Protein AF-A0A7S1SA17-F1 (afdb_monomer)

Sequence (121 aa):
FWLKPFWLERSRGPGGDRAPPMDDVDSVPSLGGRAPGEADGASGALTEEQQFVLDETKIQVNMENERYLQAHPEIRDMIGVFVHQTLEYKPDNILRFAGDFFTRPDLYACVKKKTEEVRKG

Foldseek 3Di:
DDDPDPVPPVCPDPDDDDDDDPDDPPDDPDPDDDDDDDDDDDDPDDDPVRVVVVVVVVVVVVVVVVVVCVVDVLNVLLVVLLVVVCVVVVDPDSVVSVVVQVPDPCNSVVSVVVSVVVVVD

Solvent-accessible surface area (backbone atoms only — not comparable to full-atom values): 8033 Å² total; per-residue (Å²): 143,82,80,82,61,82,75,73,73,72,74,81,56,101,65,92,75,79,83,78,80,96,82,70,97,84,74,74,88,79,90,76,86,86,85,90,76,92,75,95,77,80,74,99,68,72,52,74,69,58,48,51,53,51,52,56,49,50,53,53,51,52,54,52,50,49,52,49,54,70,72,34,63,70,56,50,46,44,50,51,49,50,52,51,50,45,70,72,67,60,60,95,50,61,67,62,49,46,50,61,52,74,69,38,93,57,39,70,64,49,34,58,51,50,50,56,54,66,74,71,111

Mean predicted aligned error: 16.36 Å

Organism: Alexandrium catenella (NCBI:txid2925)

Secondary structure (DSSP, 8-state):
-----GGGTTT-SSS--PPPPTT-S--S----------------PPPHHHHHHHHHHHHHHHHHHHHHHHH-HHHHHHHHHHHHHHHHH--S-HHHHHHHHHT-TTHHHHHHHHHHHHTT-

InterPro domains:
  IPR059162 RIIa domain-containing protein 1 [cd22971] (70-108)

pLDDT: mean 70.94, std 22.77, range [34.75, 95.5]

Structure (mmCIF, N/CA/C/O backbone):
data_AF-A0A7S1SA17-F1
#
_e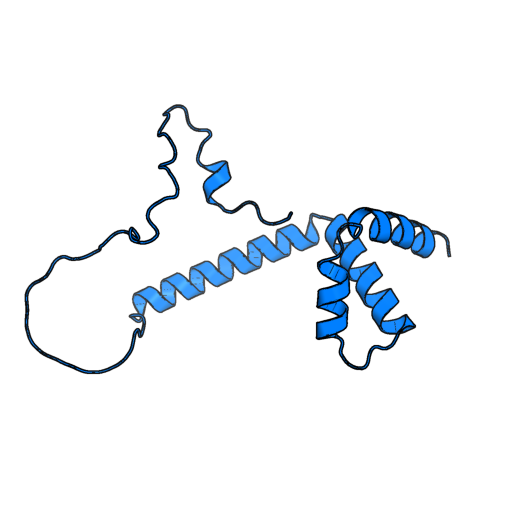ntry.id   AF-A0A7S1SA17-F1
#
loop_
_atom_site.group_PDB
_atom_site.id
_atom_site.type_symbol
_atom_site.label_atom_id
_atom_site.label_alt_id
_atom_site.label_comp_id
_atom_site.label_asym_id
_atom_site.label_entity_id
_atom_site.label_seq_id
_atom_site.pdbx_PDB_ins_code
_atom_site.Cartn_x
_atom_site.Cartn_y
_atom_site.Cartn_z
_atom_site.occupancy
_atom_site.B_iso_or_equiv
_atom_site.auth_seq_id
_atom_site.auth_comp_id
_atom_site.auth_asym_id
_atom_site.auth_atom_id
_atom_site.pdbx_PDB_model_num
ATOM 1 N N . PHE A 1 1 ? -9.932 1.204 -6.994 1.00 35.53 1 PHE A N 1
ATOM 2 C CA . PHE A 1 1 ? -9.750 2.586 -6.502 1.00 35.53 1 PHE A CA 1
ATOM 3 C C . PHE A 1 1 ? -8.446 2.629 -5.712 1.00 35.53 1 PHE A C 1
ATOM 5 O O . PHE A 1 1 ? -8.460 2.556 -4.501 1.00 35.53 1 PHE A O 1
ATOM 12 N N . TRP A 1 2 ? -7.300 2.454 -6.352 1.00 38.09 2 TRP A N 1
ATOM 13 C CA . TRP A 1 2 ? -6.460 3.547 -6.846 1.00 38.09 2 TRP A CA 1
ATOM 14 C C . TRP A 1 2 ? -5.501 3.014 -7.917 1.00 38.09 2 TRP A C 1
ATOM 16 O O . TRP A 1 2 ? -5.341 1.805 -8.029 1.00 38.09 2 TRP A O 1
ATOM 26 N N . LEU A 1 3 ? -4.880 3.937 -8.653 1.00 41.56 3 LEU A N 1
ATOM 27 C CA . LEU A 1 3 ? -4.240 3.812 -9.970 1.00 41.56 3 LEU A CA 1
ATOM 28 C C . LEU A 1 3 ? -5.233 4.125 -11.085 1.00 41.56 3 LEU A C 1
ATOM 30 O O . LEU A 1 3 ? -5.905 3.260 -11.640 1.00 41.56 3 LEU A O 1
ATOM 34 N N . LYS A 1 4 ? -5.319 5.418 -11.411 1.00 36.75 4 LYS A N 1
ATOM 35 C CA . LYS A 1 4 ? -5.690 5.809 -12.766 1.00 36.75 4 LYS A CA 1
ATOM 36 C C . LYS A 1 4 ? -4.545 5.344 -13.673 1.00 36.75 4 LYS A C 1
ATOM 38 O O . LYS A 1 4 ? -3.431 5.831 -13.487 1.00 36.75 4 LYS A O 1
ATOM 43 N N . PRO A 1 5 ? -4.769 4.412 -14.609 1.00 45.06 5 PRO A N 1
ATOM 44 C CA . PRO A 1 5 ? -3.771 4.108 -15.616 1.00 45.06 5 PRO A CA 1
ATOM 45 C C . PRO A 1 5 ? -3.530 5.353 -16.477 1.00 45.06 5 PRO A C 1
ATOM 47 O O . PRO A 1 5 ? -4.460 6.094 -16.806 1.00 45.06 5 PRO A O 1
ATOM 50 N N . PHE A 1 6 ? -2.268 5.541 -16.850 1.00 41.84 6 PHE A N 1
ATOM 51 C CA . PHE A 1 6 ? -1.702 6.593 -17.702 1.00 41.84 6 PHE A CA 1
ATOM 52 C C . PHE A 1 6 ? -2.518 6.947 -18.972 1.00 41.84 6 PHE A C 1
ATOM 54 O O . PHE A 1 6 ? -2.406 8.054 -19.492 1.00 41.84 6 PHE A O 1
ATOM 61 N N . TRP A 1 7 ? -3.414 6.073 -19.439 1.00 45.84 7 TRP A N 1
ATOM 62 C CA . TRP A 1 7 ? -4.319 6.336 -20.565 1.00 45.84 7 TRP A CA 1
ATOM 63 C C . TRP A 1 7 ? -5.393 7.405 -20.309 1.00 45.84 7 TRP A C 1
ATOM 65 O O . TRP A 1 7 ? -5.887 7.999 -21.263 1.00 45.84 7 TRP A O 1
ATOM 75 N N . LEU A 1 8 ? -5.764 7.676 -19.052 1.00 41.16 8 LEU A N 1
ATOM 76 C CA . LEU A 1 8 ? -6.939 8.508 -18.752 1.00 41.16 8 LEU A CA 1
ATOM 77 C C . LEU A 1 8 ? -6.682 10.028 -18.843 1.00 41.16 8 LEU A C 1
ATOM 79 O O . LEU A 1 8 ? -7.635 10.795 -18.959 1.00 41.16 8 LEU A O 1
ATOM 83 N N . GLU A 1 9 ? -5.423 10.478 -18.812 1.00 36.25 9 GLU A N 1
ATOM 84 C CA . GLU A 1 9 ? -5.078 11.915 -18.802 1.00 36.25 9 GLU A CA 1
ATOM 85 C C . GLU A 1 9 ? -4.689 12.455 -20.195 1.00 36.25 9 GLU A C 1
ATOM 87 O O . GLU A 1 9 ? -4.721 13.661 -20.431 1.00 36.25 9 GLU A O 1
ATOM 92 N N . ARG A 1 10 ? -4.399 11.579 -21.170 1.00 38.78 10 ARG A N 1
ATOM 93 C CA . ARG A 1 10 ? -4.047 11.989 -22.545 1.00 38.78 10 ARG A CA 1
ATOM 94 C C . ARG A 1 10 ? -5.261 12.417 -23.390 1.00 38.78 10 ARG A C 1
ATOM 96 O O . ARG A 1 10 ? -5.084 12.994 -24.457 1.00 38.78 10 ARG A O 1
ATOM 103 N N . SER A 1 11 ? -6.491 12.202 -22.912 1.00 40.47 11 SER A N 1
ATOM 104 C CA . SER A 1 11 ? -7.735 12.505 -23.647 1.00 40.47 11 SER A CA 1
ATOM 105 C C . SER A 1 11 ? -8.245 13.946 -23.517 1.00 40.47 11 SER A C 1
ATOM 107 O O . SER A 1 11 ? -9.356 14.236 -23.956 1.00 40.47 11 SER A O 1
ATOM 109 N N . ARG A 1 12 ? -7.477 14.871 -22.927 1.00 38.16 12 ARG A N 1
ATOM 110 C CA . ARG A 1 12 ? -7.877 16.285 -22.808 1.00 38.16 12 ARG A CA 1
ATOM 111 C C . ARG A 1 12 ? -7.025 17.217 -23.679 1.00 38.16 12 ARG A C 1
ATOM 113 O O . ARG A 1 12 ? -6.614 18.284 -23.244 1.00 38.16 12 ARG A O 1
ATOM 120 N N . GLY A 1 13 ? -6.773 16.805 -24.920 1.00 41.53 13 GLY A N 1
ATOM 121 C CA . GLY A 1 13 ? -6.372 17.683 -26.023 1.00 41.53 13 GLY A CA 1
ATOM 122 C C . GLY A 1 13 ? -7.538 17.848 -27.011 1.00 41.53 13 GLY A C 1
ATOM 123 O O . GLY A 1 13 ? -8.344 16.925 -27.141 1.00 41.53 13 GLY A O 1
ATOM 124 N N . PRO A 1 14 ? -7.686 19.001 -27.689 1.00 41.53 14 PRO A N 1
ATOM 125 C CA . PRO A 1 14 ? -8.793 19.255 -28.606 1.00 41.53 14 PRO A CA 1
ATOM 126 C C . PRO A 1 14 ? -8.551 18.505 -29.922 1.00 41.53 14 PRO A C 1
ATOM 128 O O . PRO A 1 14 ? -7.997 19.035 -30.877 1.00 41.53 14 PRO A O 1
ATOM 131 N N . GLY A 1 15 ? -8.932 17.238 -29.943 1.00 43.53 15 GLY A N 1
ATOM 132 C CA . GLY A 1 15 ? -8.801 16.355 -31.093 1.00 43.53 15 GLY A CA 1
ATOM 133 C C . GLY A 1 15 ? -9.375 15.013 -30.694 1.00 43.53 15 GLY A C 1
ATOM 134 O O . GLY A 1 15 ? -8.677 14.183 -30.125 1.00 43.53 15 GLY A O 1
ATOM 135 N N . GLY A 1 16 ? -10.689 14.877 -30.855 1.00 49.16 16 GLY A N 1
ATOM 136 C CA . GLY A 1 16 ? -11.419 13.697 -30.429 1.00 49.16 16 GLY A CA 1
ATOM 137 C C . GLY A 1 16 ? -11.025 12.484 -31.254 1.00 49.16 16 GLY A C 1
ATOM 138 O O . GLY A 1 16 ? -11.476 12.363 -32.385 1.00 49.16 16 GLY A O 1
ATOM 139 N N . ASP A 1 17 ? -10.281 11.568 -30.645 1.00 39.88 17 ASP A N 1
ATOM 140 C CA . ASP A 1 17 ? -10.233 10.181 -31.083 1.00 39.88 17 ASP A CA 1
ATOM 141 C C . ASP A 1 17 ? -10.972 9.319 -30.060 1.00 39.88 17 ASP A C 1
ATOM 143 O O . ASP A 1 17 ? -10.656 9.251 -28.870 1.00 39.88 17 ASP A O 1
ATOM 147 N N . ARG A 1 18 ? -12.058 8.734 -30.558 1.00 41.16 18 ARG A N 1
ATOM 148 C CA . ARG A 1 18 ? -12.994 7.853 -29.868 1.00 41.16 18 ARG A CA 1
ATOM 149 C C . ARG A 1 18 ? -12.229 6.630 -29.354 1.00 41.16 18 ARG A C 1
ATOM 151 O O . ARG A 1 18 ? -11.574 5.955 -30.141 1.00 41.16 18 ARG A O 1
ATOM 158 N N . ALA A 1 19 ? -12.330 6.328 -28.060 1.00 42.78 19 ALA A N 1
ATOM 159 C CA . ALA A 1 19 ? -11.793 5.081 -27.517 1.00 42.78 19 ALA A CA 1
ATOM 160 C C . ALA A 1 19 ? -12.421 3.876 -28.257 1.00 42.78 19 ALA A C 1
ATOM 162 O O . ALA A 1 19 ? -13.648 3.859 -28.418 1.00 42.78 19 ALA A O 1
ATOM 163 N N . PRO A 1 20 ? -11.624 2.902 -28.734 1.00 42.16 20 PRO A N 1
ATOM 164 C CA . PRO A 1 20 ? -12.158 1.724 -29.406 1.00 42.16 20 PRO A CA 1
ATOM 165 C C . PRO A 1 20 ? -12.875 0.794 -28.408 1.00 42.16 20 PRO A C 1
ATOM 167 O O . PRO A 1 20 ? -12.520 0.770 -27.225 1.00 42.16 20 PRO A O 1
ATOM 170 N N . PRO A 1 21 ? -13.907 0.057 -28.859 1.00 36.75 21 PRO A N 1
ATOM 171 C CA . PRO A 1 21 ? -14.663 -0.863 -28.015 1.00 36.75 21 PRO A CA 1
ATOM 172 C C . PRO A 1 21 ? -13.781 -2.027 -27.541 1.00 36.75 21 PRO A C 1
ATOM 174 O O . PRO A 1 21 ? -12.977 -2.564 -28.300 1.00 36.75 21 PRO A O 1
ATOM 177 N N . MET A 1 22 ? -13.931 -2.395 -26.268 1.00 45.50 22 MET A N 1
ATOM 178 C CA . MET A 1 22 ? -13.200 -3.485 -25.617 1.00 45.50 22 MET A CA 1
ATOM 179 C C . MET A 1 22 ? -13.799 -4.857 -25.953 1.00 45.50 22 MET A C 1
ATOM 181 O O . MET A 1 22 ? -14.352 -5.499 -25.066 1.00 45.50 22 MET A O 1
ATOM 185 N N . ASP A 1 23 ? -13.677 -5.304 -27.203 1.00 39.66 23 ASP A N 1
ATOM 186 C CA . ASP A 1 23 ? -14.058 -6.677 -27.578 1.00 39.66 23 ASP A CA 1
ATOM 187 C C . ASP A 1 23 ? -12.946 -7.497 -28.257 1.00 39.66 23 ASP A C 1
ATOM 189 O O . ASP A 1 23 ? -13.138 -8.686 -28.482 1.00 39.66 23 ASP A O 1
ATOM 193 N N . ASP A 1 24 ? -11.742 -6.955 -28.470 1.00 38.47 24 ASP A N 1
ATOM 194 C CA . ASP A 1 24 ? -10.638 -7.720 -29.068 1.00 38.47 24 ASP A CA 1
ATOM 195 C C . ASP A 1 24 ? -9.371 -7.637 -28.207 1.00 38.47 24 ASP A C 1
ATOM 197 O O . ASP A 1 24 ? -8.681 -6.619 -28.154 1.00 38.47 24 ASP A O 1
ATOM 201 N N . VAL A 1 25 ? -9.043 -8.738 -27.525 1.00 46.25 25 VAL A N 1
ATOM 202 C CA . VAL A 1 25 ? -7.826 -8.877 -26.700 1.00 46.25 25 VAL A CA 1
ATOM 203 C C . VAL A 1 25 ? -6.560 -9.130 -27.539 1.00 46.25 25 VAL A C 1
ATOM 205 O O . VAL A 1 25 ? -5.486 -9.332 -26.982 1.00 46.25 25 VAL A O 1
ATOM 208 N N . ASP A 1 26 ? -6.663 -9.068 -28.871 1.00 36.16 26 ASP A N 1
ATOM 209 C CA . ASP A 1 26 ? -5.632 -9.493 -29.831 1.00 36.16 26 ASP A CA 1
ATOM 210 C C . ASP A 1 26 ? -5.019 -8.346 -30.661 1.00 36.16 26 ASP A C 1
ATOM 212 O O . ASP A 1 26 ? -4.601 -8.528 -31.803 1.00 36.16 26 ASP A O 1
ATOM 216 N N . SER A 1 27 ? -4.918 -7.125 -30.130 1.00 42.66 27 SER A N 1
ATOM 217 C CA . SER A 1 27 ? -4.243 -6.029 -30.854 1.00 42.66 27 SER A CA 1
ATOM 218 C C . SER A 1 27 ? -3.336 -5.175 -29.972 1.00 42.66 27 SER A C 1
ATOM 220 O O . SER A 1 27 ? -3.570 -3.996 -29.720 1.00 42.66 27 SER A O 1
ATOM 222 N N . VAL A 1 28 ? -2.227 -5.790 -29.556 1.00 48.28 28 VAL A N 1
ATOM 223 C CA . VAL A 1 28 ? -0.942 -5.099 -29.349 1.00 48.28 28 VAL A CA 1
ATOM 224 C C . VAL A 1 28 ? -0.368 -4.766 -30.743 1.00 48.28 28 VAL A C 1
ATOM 226 O O . VAL A 1 28 ? -0.525 -5.586 -31.650 1.00 48.28 28 VAL A O 1
ATOM 229 N N . PRO A 1 29 ? 0.283 -3.607 -30.981 1.00 38.91 29 PRO A N 1
ATOM 230 C CA . PRO A 1 29 ? 0.753 -3.249 -32.316 1.00 38.91 29 PRO A CA 1
ATOM 231 C C . PRO A 1 29 ? 1.806 -4.248 -32.798 1.00 38.91 29 PRO A C 1
ATOM 233 O O . PRO A 1 29 ? 2.887 -4.370 -32.221 1.00 38.91 29 PRO A O 1
ATOM 236 N N . SER A 1 30 ? 1.474 -4.958 -33.873 1.00 43.47 30 SER A N 1
ATOM 237 C CA . SER A 1 30 ? 2.383 -5.838 -34.595 1.00 43.47 30 SER A CA 1
ATOM 238 C C . SER A 1 30 ? 3.509 -5.012 -35.226 1.00 43.47 30 SER A C 1
ATOM 240 O O . SER A 1 30 ? 3.315 -4.361 -36.251 1.00 43.47 30 SER A O 1
ATOM 242 N N . LEU A 1 31 ? 4.710 -5.055 -34.642 1.00 42.66 31 LEU A N 1
ATOM 243 C CA . LEU A 1 31 ? 5.948 -4.774 -35.374 1.00 42.66 31 LEU A CA 1
ATOM 244 C C . LEU A 1 31 ? 6.360 -6.050 -36.123 1.00 42.66 31 LEU A C 1
ATOM 246 O O . LEU A 1 31 ? 7.305 -6.740 -35.756 1.00 42.66 31 LEU A O 1
ATOM 250 N N . GLY A 1 32 ? 5.583 -6.392 -37.151 1.00 34.75 32 GLY A N 1
ATOM 251 C CA . GLY A 1 32 ? 5.807 -7.530 -38.036 1.00 34.75 32 GLY A CA 1
ATOM 252 C C . GLY A 1 32 ? 6.190 -7.081 -39.444 1.00 34.75 32 GLY A C 1
ATOM 253 O O . GLY A 1 32 ? 5.346 -7.052 -40.333 1.00 34.75 32 GLY A O 1
ATOM 254 N N . GLY A 1 33 ? 7.469 -6.767 -39.663 1.00 34.97 33 GLY A N 1
ATOM 255 C CA . GLY A 1 33 ? 8.083 -6.755 -40.993 1.00 34.97 33 GLY A CA 1
ATOM 256 C C . GLY A 1 33 ? 8.967 -7.993 -41.142 1.00 34.97 33 GLY A C 1
ATOM 257 O O . GLY A 1 33 ? 10.028 -8.063 -40.535 1.00 34.97 33 GLY A O 1
ATOM 258 N N . ARG A 1 34 ? 8.513 -8.997 -41.898 1.00 43.12 34 ARG A N 1
ATOM 259 C CA . ARG A 1 34 ? 9.162 -10.312 -42.054 1.00 43.12 34 ARG A CA 1
ATOM 260 C C . ARG A 1 34 ? 10.038 -10.379 -43.309 1.00 43.12 34 ARG A C 1
ATOM 262 O O . ARG A 1 34 ? 9.575 -10.008 -44.382 1.00 43.12 34 ARG A O 1
ATOM 269 N N . ALA A 1 35 ? 11.203 -11.023 -43.203 1.00 36.88 35 ALA A N 1
ATOM 270 C CA . ALA A 1 35 ? 11.722 -11.952 -44.217 1.00 36.88 35 ALA A CA 1
ATOM 271 C C . ALA A 1 35 ? 12.594 -13.047 -43.549 1.00 36.88 35 ALA A C 1
ATOM 273 O O . ALA A 1 35 ? 13.127 -12.795 -42.471 1.00 36.88 35 ALA A O 1
ATOM 274 N N . PRO A 1 36 ? 12.667 -14.270 -44.116 1.00 48.41 36 PRO A N 1
ATOM 275 C CA . PRO A 1 36 ? 12.847 -15.515 -43.368 1.00 48.41 36 PRO A CA 1
ATOM 276 C C . PRO A 1 36 ? 14.265 -16.099 -43.470 1.00 48.41 36 PRO A C 1
ATOM 278 O O . PRO A 1 36 ? 14.860 -16.120 -44.544 1.00 48.41 36 PRO A O 1
ATOM 281 N N . GLY A 1 37 ? 14.758 -16.648 -42.366 1.00 36.59 37 GLY A N 1
ATOM 282 C CA . GLY A 1 37 ? 15.954 -17.485 -42.299 1.00 36.59 37 GLY A CA 1
ATOM 283 C C . GLY A 1 37 ? 16.032 -18.094 -40.905 1.00 36.59 37 GLY A C 1
ATOM 284 O O . GLY A 1 37 ? 15.868 -17.374 -39.925 1.00 36.59 37 GLY A O 1
ATOM 285 N N . GLU A 1 38 ? 16.162 -19.414 -40.837 1.00 44.34 38 GLU A N 1
ATOM 286 C CA . GLU A 1 38 ? 16.082 -20.235 -39.631 1.00 44.34 38 GLU A CA 1
ATOM 287 C C . GLU A 1 38 ? 16.866 -19.723 -38.413 1.00 44.34 38 GLU A C 1
ATOM 289 O O . GLU A 1 38 ? 18.040 -19.379 -38.518 1.00 44.34 38 GLU A O 1
ATOM 294 N N . ALA A 1 39 ? 16.245 -19.831 -37.235 1.00 39.66 39 ALA A N 1
ATOM 295 C CA . ALA A 1 39 ? 16.786 -20.631 -36.134 1.00 39.66 39 ALA A CA 1
ATOM 296 C C . ALA A 1 39 ? 15.730 -20.778 -35.027 1.00 39.66 39 ALA A C 1
ATOM 298 O O . ALA A 1 39 ? 15.420 -19.834 -34.301 1.00 39.66 39 ALA A O 1
ATOM 299 N N . ASP A 1 40 ? 15.195 -21.990 -34.902 1.00 52.88 40 ASP A N 1
ATOM 300 C CA . ASP A 1 40 ? 14.575 -22.487 -33.680 1.00 52.88 40 ASP A CA 1
ATOM 301 C C . ASP A 1 40 ? 15.564 -22.367 -32.510 1.00 52.88 40 ASP A C 1
ATOM 303 O O . ASP A 1 40 ? 16.643 -22.963 -32.537 1.00 52.88 40 ASP A O 1
ATOM 307 N N . GLY A 1 41 ? 15.194 -21.629 -31.461 1.00 46.44 41 GLY A N 1
ATOM 308 C CA . GLY A 1 41 ? 15.976 -21.599 -30.229 1.00 46.44 41 GLY A CA 1
ATOM 309 C C . GLY A 1 41 ? 15.647 -20.446 -29.285 1.00 46.44 41 GLY A C 1
ATOM 310 O O . GLY A 1 41 ? 16.107 -19.334 -29.488 1.00 46.44 41 GLY A O 1
ATOM 311 N N . ALA A 1 42 ? 14.965 -20.790 -28.190 1.00 45.72 42 ALA A N 1
ATOM 312 C CA . ALA A 1 42 ? 14.886 -20.061 -26.921 1.00 45.72 42 ALA A CA 1
ATOM 313 C C . ALA A 1 42 ? 13.974 -18.820 -26.850 1.00 45.72 42 ALA A C 1
ATOM 315 O O . ALA A 1 42 ? 14.304 -17.771 -27.372 1.00 45.72 42 ALA A O 1
ATOM 316 N N . SER A 1 43 ? 12.881 -18.995 -26.087 1.00 52.53 43 SER A N 1
ATOM 317 C CA . SER A 1 43 ? 12.282 -18.095 -25.079 1.00 52.53 43 SER A CA 1
ATOM 318 C C . SER A 1 43 ? 12.119 -16.605 -25.409 1.00 52.53 43 SER A C 1
ATOM 320 O O . SER A 1 43 ? 13.011 -15.979 -25.948 1.00 52.53 43 SER A O 1
ATOM 322 N N . GLY A 1 44 ? 11.010 -15.995 -24.975 1.00 60.41 44 GLY A N 1
ATOM 323 C CA . GLY A 1 44 ? 10.759 -14.546 -25.037 1.00 60.41 44 GLY A CA 1
ATOM 324 C C . GLY A 1 44 ? 11.741 -13.702 -24.209 1.00 60.41 44 GLY A C 1
ATOM 325 O O . GLY A 1 44 ? 11.349 -13.044 -23.248 1.00 60.41 44 GLY A O 1
ATOM 326 N N . ALA A 1 45 ? 13.021 -13.756 -24.562 1.00 66.00 45 ALA A N 1
ATOM 327 C CA . ALA A 1 45 ? 14.105 -12.980 -2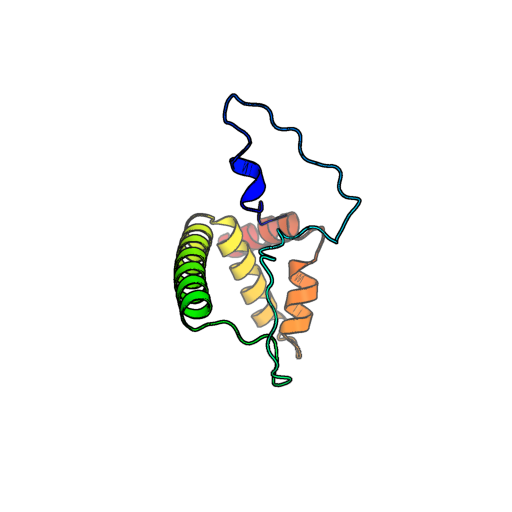4.011 1.00 66.00 45 ALA A CA 1
ATOM 328 C C . ALA A 1 45 ? 14.129 -11.634 -24.732 1.00 66.00 45 ALA A C 1
ATOM 330 O O . ALA A 1 45 ? 14.180 -11.558 -25.960 1.00 66.00 45 ALA A O 1
ATOM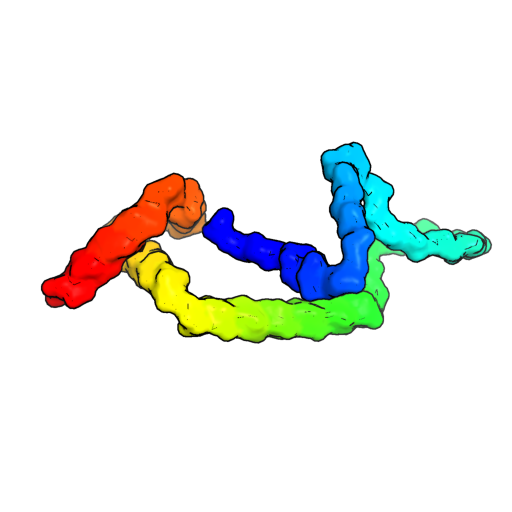 331 N N . LEU A 1 46 ? 14.036 -10.576 -23.939 1.00 76.12 46 LEU A N 1
ATOM 332 C CA . LEU A 1 46 ? 14.114 -9.204 -24.411 1.00 76.12 46 LEU A CA 1
ATOM 333 C C . LEU A 1 46 ? 15.512 -8.944 -24.975 1.00 76.12 46 LEU A C 1
ATOM 335 O O . LEU A 1 46 ? 16.502 -9.457 -24.448 1.00 76.12 46 LEU A O 1
ATOM 339 N N . THR A 1 47 ? 15.598 -8.133 -26.028 1.00 85.44 47 THR A N 1
ATOM 340 C CA . THR A 1 47 ? 16.896 -7.630 -26.488 1.00 85.44 47 THR A CA 1
ATOM 341 C C . THR A 1 47 ? 17.509 -6.720 -25.421 1.00 85.44 47 THR A C 1
ATOM 343 O O . THR A 1 47 ? 16.799 -6.157 -24.586 1.00 85.44 47 THR A O 1
ATOM 346 N N . GLU A 1 48 ? 18.831 -6.545 -25.437 1.00 82.50 48 GLU A N 1
ATOM 347 C CA . GLU A 1 48 ? 19.527 -5.695 -24.456 1.00 82.50 48 GLU A CA 1
ATOM 348 C C . GLU A 1 48 ? 18.996 -4.252 -24.457 1.00 82.50 48 GLU A C 1
ATOM 350 O O . GLU A 1 48 ? 18.813 -3.651 -23.400 1.00 82.50 48 GLU A O 1
ATOM 355 N N . GLU A 1 49 ? 18.655 -3.724 -25.634 1.00 81.50 49 GLU A N 1
ATOM 356 C CA . GLU A 1 49 ? 18.035 -2.404 -25.783 1.00 81.50 49 GLU A CA 1
ATOM 357 C C . GLU A 1 49 ? 16.632 -2.349 -25.161 1.00 81.50 49 GLU A C 1
ATOM 359 O O . GLU A 1 49 ? 16.296 -1.393 -24.461 1.00 81.50 49 GLU A O 1
ATOM 364 N N . GLN A 1 50 ? 15.812 -3.387 -25.359 1.00 84.50 50 GLN A N 1
ATOM 365 C CA . GLN A 1 50 ? 14.489 -3.478 -24.736 1.00 84.50 50 GLN A CA 1
ATOM 366 C C . GLN A 1 50 ? 14.597 -3.574 -23.213 1.00 84.50 50 GLN A C 1
ATOM 368 O O . GLN A 1 50 ? 13.814 -2.949 -22.497 1.00 84.50 50 GLN A O 1
ATOM 373 N N . GLN A 1 51 ? 15.574 -4.332 -22.716 1.00 87.56 51 GLN A N 1
ATOM 374 C CA . GLN A 1 51 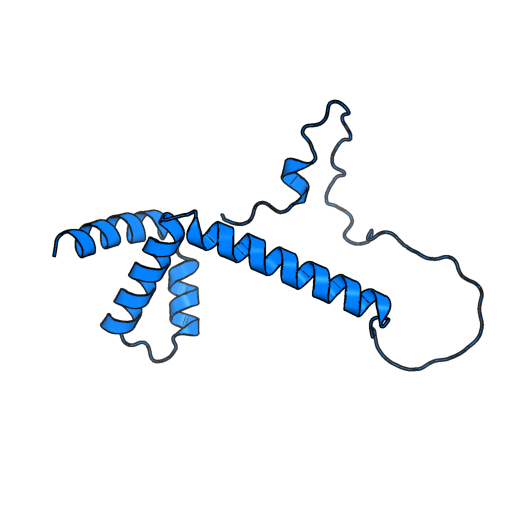? 15.827 -4.478 -21.289 1.00 87.56 51 GLN A CA 1
ATOM 375 C C . GLN A 1 51 ? 16.269 -3.148 -20.663 1.00 87.56 51 GLN A C 1
ATOM 377 O O . GLN A 1 51 ? 15.734 -2.756 -19.628 1.00 87.56 51 GLN A O 1
ATOM 382 N N . PHE A 1 52 ? 17.162 -2.413 -21.330 1.00 89.31 52 PHE A N 1
ATOM 383 C CA . PHE A 1 52 ? 17.606 -1.091 -20.892 1.00 89.31 52 PHE A CA 1
ATOM 384 C C . PHE A 1 52 ? 16.441 -0.098 -20.777 1.00 89.31 52 PHE A C 1
ATOM 386 O O . PHE A 1 52 ? 16.255 0.523 -19.730 1.00 89.31 52 PHE A O 1
ATOM 393 N N . VAL A 1 53 ? 15.604 -0.005 -21.816 1.00 88.44 53 VAL A N 1
ATOM 394 C CA . VAL A 1 53 ? 14.425 0.880 -21.818 1.00 88.44 53 VAL A CA 1
ATOM 395 C C . VAL A 1 53 ? 13.436 0.492 -20.716 1.00 88.44 53 VAL A C 1
ATOM 397 O O . VAL A 1 53 ? 12.861 1.360 -20.054 1.00 88.44 53 VAL A O 1
ATOM 400 N N . LEU A 1 54 ? 13.238 -0.807 -20.483 1.00 88.38 54 LEU A N 1
ATOM 401 C CA . LEU A 1 54 ? 12.374 -1.289 -19.406 1.00 88.38 54 LEU A CA 1
ATOM 402 C C . LEU A 1 54 ? 12.902 -0.903 -18.028 1.00 88.38 54 LEU A C 1
ATOM 404 O O . LEU A 1 54 ? 12.112 -0.531 -17.160 1.00 88.38 54 LEU A O 1
ATOM 408 N N . ASP A 1 55 ? 14.209 -0.988 -17.814 1.00 90.25 55 ASP A N 1
ATOM 409 C CA . ASP A 1 55 ? 14.799 -0.679 -16.518 1.00 90.25 55 ASP A CA 1
ATOM 410 C C . ASP A 1 55 ? 14.799 0.831 -16.240 1.00 90.25 55 ASP A C 1
ATOM 412 O O . ASP A 1 55 ? 14.421 1.234 -15.138 1.00 90.25 55 ASP A O 1
ATOM 416 N N . GLU A 1 56 ? 15.066 1.674 -17.244 1.00 91.88 56 GLU A N 1
ATOM 417 C CA . GLU A 1 56 ? 14.889 3.132 -17.137 1.00 91.88 56 GLU A CA 1
ATOM 418 C C . GLU A 1 56 ? 13.429 3.496 -16.817 1.00 91.88 56 GLU A C 1
ATOM 420 O O . GLU A 1 56 ? 13.146 4.265 -15.894 1.00 91.88 56 GLU A O 1
ATOM 425 N N . THR A 1 57 ? 12.480 2.859 -17.508 1.00 88.75 57 THR A N 1
ATOM 426 C CA . THR A 1 57 ? 11.046 3.079 -17.276 1.00 88.75 57 THR A CA 1
ATOM 427 C C . THR A 1 57 ? 10.633 2.667 -15.860 1.00 88.75 57 THR A C 1
ATOM 429 O O . THR A 1 57 ? 9.886 3.390 -15.198 1.00 88.75 57 THR A O 1
ATOM 432 N N . LYS A 1 58 ? 11.130 1.533 -15.346 1.00 92.88 58 LYS A N 1
ATOM 433 C CA . LYS A 1 58 ? 10.858 1.097 -13.964 1.00 92.88 58 LYS A CA 1
ATOM 434 C C . LYS A 1 58 ? 11.387 2.089 -12.938 1.00 92.88 58 LYS A C 1
ATOM 436 O O . LYS A 1 58 ? 10.701 2.343 -11.950 1.00 92.88 58 LYS A O 1
ATOM 441 N N . ILE A 1 59 ? 12.587 2.631 -13.153 1.00 91.44 59 ILE A N 1
ATOM 442 C CA . ILE A 1 59 ? 13.174 3.633 -12.256 1.00 91.44 59 ILE A CA 1
ATOM 443 C C . ILE A 1 59 ? 12.249 4.847 -12.174 1.00 91.44 59 ILE A C 1
ATOM 445 O O . ILE A 1 59 ? 11.860 5.241 -11.075 1.00 91.44 59 ILE A O 1
ATOM 449 N N . GLN A 1 60 ? 11.824 5.374 -13.323 1.00 90.25 60 GLN A N 1
ATOM 450 C CA . GLN A 1 60 ? 10.940 6.535 -13.378 1.00 90.25 60 GLN A CA 1
ATOM 451 C C . GLN A 1 60 ? 9.600 6.273 -12.674 1.00 90.25 60 GLN A C 1
ATOM 453 O O . GLN A 1 60 ? 9.162 7.070 -11.842 1.00 90.25 60 GLN A O 1
ATOM 458 N N . VAL A 1 61 ? 8.980 5.120 -12.939 1.00 88.75 61 VAL A N 1
ATOM 459 C CA . VAL A 1 61 ? 7.721 4.722 -12.290 1.00 88.75 61 VAL A CA 1
ATOM 460 C C . VAL A 1 61 ? 7.890 4.591 -10.776 1.00 88.75 61 VAL A C 1
ATOM 462 O O . VAL A 1 61 ? 7.028 5.034 -10.018 1.00 88.75 61 VAL A O 1
ATOM 465 N N . ASN A 1 62 ? 9.001 4.023 -10.308 1.00 89.06 62 ASN A N 1
ATOM 466 C CA . ASN A 1 62 ? 9.267 3.897 -8.877 1.00 89.06 62 ASN A CA 1
ATOM 467 C C . ASN A 1 62 ? 9.410 5.264 -8.200 1.00 89.06 62 ASN A C 1
ATOM 469 O O . ASN A 1 62 ? 8.841 5.466 -7.128 1.00 89.06 62 ASN A O 1
ATOM 473 N N . MET A 1 63 ? 10.098 6.213 -8.840 1.00 89.50 63 MET A N 1
ATOM 474 C CA . MET 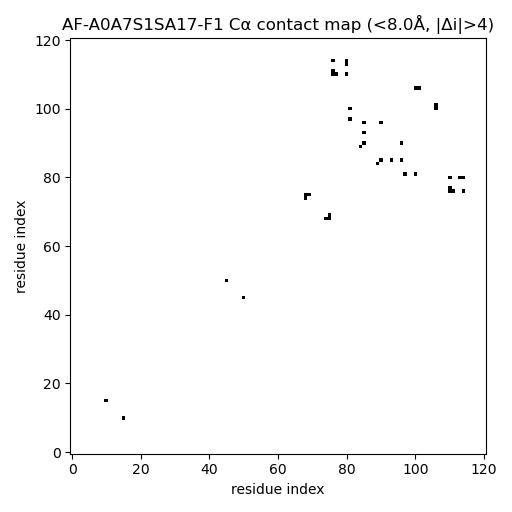A 1 63 ? 10.231 7.581 -8.329 1.00 89.50 63 MET A CA 1
ATOM 475 C C . MET A 1 63 ? 8.876 8.298 -8.246 1.00 89.50 63 MET A C 1
ATOM 477 O O . MET A 1 63 ? 8.578 8.976 -7.262 1.00 89.50 63 MET A O 1
ATOM 481 N N . GLU A 1 64 ? 8.027 8.138 -9.261 1.00 87.38 64 GLU A N 1
ATOM 482 C CA . GLU A 1 64 ? 6.687 8.732 -9.275 1.00 87.38 64 GLU A CA 1
ATOM 483 C C . GLU A 1 64 ? 5.774 8.118 -8.212 1.00 87.38 64 GLU A C 1
ATOM 485 O O . GLU A 1 64 ? 5.078 8.851 -7.502 1.00 87.38 64 GLU A O 1
ATOM 490 N N . ASN A 1 65 ? 5.828 6.794 -8.049 1.00 86.31 65 ASN A N 1
ATOM 491 C CA . ASN A 1 65 ? 5.107 6.085 -7.000 1.00 86.31 65 ASN A CA 1
ATOM 492 C C . ASN A 1 65 ? 5.541 6.562 -5.614 1.00 86.31 65 ASN A C 1
ATOM 494 O O . ASN A 1 65 ? 4.689 6.841 -4.775 1.00 86.31 65 ASN A O 1
ATOM 498 N N . GLU A 1 66 ? 6.843 6.709 -5.368 1.00 88.38 66 GLU A N 1
ATOM 499 C CA . GLU A 1 66 ? 7.342 7.217 -4.091 1.00 88.38 66 GLU A CA 1
ATOM 500 C C . GLU A 1 66 ? 6.831 8.635 -3.817 1.00 88.38 66 GLU A C 1
ATOM 502 O O . GLU A 1 66 ? 6.286 8.904 -2.743 1.00 88.38 66 GLU A O 1
ATOM 507 N N . ARG A 1 67 ? 6.918 9.530 -4.807 1.00 88.38 67 ARG A N 1
ATOM 508 C CA . ARG A 1 67 ? 6.407 10.898 -4.668 1.00 88.38 67 ARG A CA 1
ATOM 509 C C . ARG A 1 67 ? 4.907 10.911 -4.379 1.00 88.38 67 ARG A C 1
ATOM 511 O O . ARG A 1 67 ? 4.446 11.713 -3.570 1.00 88.38 67 ARG A O 1
ATOM 518 N N . TYR A 1 68 ? 4.147 10.022 -5.014 1.00 84.38 68 TYR A N 1
ATOM 519 C CA . TYR A 1 68 ? 2.721 9.847 -4.759 1.00 84.38 68 TYR A CA 1
ATOM 520 C C . TYR A 1 68 ? 2.457 9.348 -3.326 1.00 84.38 68 TYR A C 1
ATOM 522 O O . TYR A 1 68 ? 1.645 9.930 -2.608 1.00 84.38 68 TYR A O 1
ATOM 530 N N . LEU A 1 69 ? 3.189 8.334 -2.857 1.00 83.75 69 LEU A N 1
ATOM 531 C CA . LEU A 1 69 ? 3.070 7.826 -1.486 1.00 83.75 69 LEU A CA 1
ATOM 532 C C . LEU A 1 69 ? 3.406 8.899 -0.438 1.00 83.75 69 LEU A C 1
ATOM 534 O O . LEU A 1 69 ? 2.743 8.973 0.595 1.00 83.75 69 LEU A O 1
ATOM 538 N N . GLN A 1 70 ? 4.396 9.754 -0.708 1.00 82.94 70 GLN A N 1
ATOM 539 C CA . GLN A 1 70 ? 4.774 10.861 0.175 1.00 82.94 70 GLN A CA 1
ATOM 540 C C . GLN A 1 70 ? 3.749 12.005 0.170 1.00 82.94 70 GLN A C 1
ATOM 542 O O . GLN A 1 70 ? 3.460 12.579 1.221 1.00 82.94 70 GLN A O 1
ATOM 547 N N . ALA A 1 71 ? 3.197 12.350 -0.997 1.00 86.00 71 ALA A N 1
ATOM 548 C CA . ALA A 1 71 ? 2.276 13.475 -1.146 1.00 86.00 71 ALA A CA 1
ATOM 549 C C . ALA A 1 71 ? 0.864 13.191 -0.601 1.00 86.00 71 ALA A C 1
ATOM 551 O O . ALA A 1 71 ? 0.143 14.132 -0.268 1.00 86.00 71 ALA A O 1
ATOM 552 N N . HIS A 1 72 ? 0.460 11.920 -0.503 1.00 84.81 72 HIS A N 1
ATOM 553 C CA . HIS A 1 72 ? -0.900 11.531 -0.128 1.00 84.81 72 HIS A CA 1
ATOM 554 C C . HIS A 1 72 ? -0.977 10.999 1.318 1.00 84.81 72 HIS A C 1
ATOM 556 O O . HIS A 1 72 ? -0.739 9.810 1.555 1.00 84.81 72 HIS A O 1
ATOM 562 N N . PRO A 1 73 ? -1.375 11.835 2.305 1.00 82.12 73 PRO A N 1
ATOM 563 C CA . PRO A 1 73 ? -1.424 11.438 3.718 1.00 82.12 73 PRO A CA 1
ATOM 564 C C . PRO A 1 73 ? -2.399 10.283 3.991 1.00 82.12 73 PRO A C 1
ATOM 566 O O . PRO A 1 73 ? -2.188 9.510 4.917 1.00 82.12 73 PRO A O 1
ATOM 569 N N . GLU A 1 74 ? -3.416 10.112 3.145 1.00 83.56 74 GLU A N 1
ATOM 570 C CA . GLU A 1 74 ? -4.390 9.016 3.218 1.00 83.56 74 GLU A CA 1
ATOM 571 C C . GLU A 1 74 ? -3.730 7.632 3.118 1.00 83.56 74 GLU A C 1
ATOM 573 O O . GLU A 1 74 ? -4.142 6.697 3.806 1.00 83.56 74 GLU A O 1
ATOM 578 N N . ILE A 1 75 ? -2.684 7.496 2.292 1.00 86.75 75 ILE A N 1
ATOM 579 C CA . ILE A 1 75 ? -1.941 6.237 2.156 1.00 86.75 75 ILE A CA 1
ATOM 580 C C . ILE A 1 75 ? -1.111 5.980 3.416 1.00 86.75 75 ILE A C 1
ATOM 582 O O . ILE A 1 75 ? -1.091 4.862 3.931 1.00 86.75 75 ILE A O 1
ATOM 586 N N . ARG A 1 76 ? -0.461 7.022 3.947 1.00 86.00 76 ARG A N 1
ATOM 587 C CA . ARG A 1 76 ? 0.311 6.932 5.191 1.00 86.00 76 ARG A CA 1
ATOM 588 C C . ARG A 1 76 ? -0.568 6.483 6.354 1.00 86.00 76 ARG A C 1
ATOM 590 O O . ARG A 1 76 ? -0.173 5.596 7.104 1.00 86.00 76 ARG A O 1
ATOM 597 N N . ASP A 1 77 ? -1.757 7.059 6.480 1.00 88.12 77 ASP A N 1
ATOM 598 C CA . ASP A 1 77 ? -2.701 6.718 7.541 1.00 88.12 77 ASP A CA 1
ATOM 599 C C . ASP A 1 77 ? -3.204 5.272 7.388 1.00 88.12 77 ASP A C 1
ATOM 601 O O . ASP A 1 77 ? -3.258 4.523 8.361 1.00 88.12 77 ASP A O 1
ATOM 605 N N . MET A 1 78 ? -3.485 4.835 6.157 1.00 90.94 78 MET A N 1
ATOM 606 C CA . MET A 1 78 ? -3.873 3.454 5.859 1.00 90.94 78 MET A CA 1
ATOM 607 C C . MET A 1 78 ? -2.779 2.445 6.234 1.00 90.94 78 MET A C 1
ATOM 609 O O . MET A 1 78 ? -3.071 1.444 6.892 1.00 90.94 78 MET A O 1
ATOM 613 N N . ILE A 1 79 ? -1.523 2.720 5.869 1.00 91.31 79 ILE A N 1
ATOM 614 C CA . ILE A 1 79 ? -0.369 1.891 6.244 1.00 91.31 79 ILE A CA 1
ATOM 615 C C . ILE A 1 79 ? -0.175 1.906 7.764 1.00 91.31 79 ILE A C 1
ATOM 617 O O . ILE A 1 79 ? 0.040 0.855 8.363 1.00 91.31 79 ILE A O 1
ATOM 621 N N . GLY A 1 80 ? -0.300 3.069 8.407 1.00 90.69 80 GLY A N 1
ATOM 622 C CA . GLY A 1 80 ? -0.188 3.202 9.860 1.00 90.69 80 GLY A CA 1
ATOM 623 C C . GLY A 1 80 ? -1.215 2.347 10.604 1.00 90.69 80 GLY A C 1
ATOM 624 O O . GLY A 1 80 ? -0.856 1.599 11.514 1.00 90.69 80 GLY A O 1
ATOM 625 N N . VAL A 1 81 ? -2.480 2.383 10.174 1.00 91.69 81 VAL A N 1
ATOM 626 C CA . VAL A 1 81 ? -3.549 1.547 10.741 1.00 91.69 81 VAL A CA 1
ATOM 627 C C . VAL A 1 81 ? -3.287 0.059 10.491 1.00 91.69 81 VAL A C 1
ATOM 629 O O . VAL A 1 81 ? -3.491 -0.748 11.399 1.00 91.69 81 VAL A O 1
ATOM 632 N N . PHE A 1 82 ? -2.808 -0.314 9.301 1.00 94.44 82 PHE A N 1
ATOM 633 C CA . PHE A 1 82 ? -2.445 -1.698 8.993 1.00 94.44 82 PHE A CA 1
ATOM 634 C C . PHE A 1 82 ? -1.328 -2.219 9.908 1.00 94.44 82 PHE A C 1
ATOM 636 O O . PHE A 1 82 ? -1.456 -3.297 10.493 1.00 94.44 82 PHE A O 1
ATOM 643 N N . VAL A 1 83 ? -0.251 -1.446 10.082 1.00 93.75 83 VAL A N 1
ATOM 644 C CA . VAL A 1 83 ? 0.873 -1.810 10.957 1.00 93.75 83 VAL A CA 1
ATOM 645 C C . VAL A 1 83 ? 0.412 -1.912 12.408 1.00 93.75 83 VAL A C 1
ATOM 647 O O . VAL A 1 83 ? 0.721 -2.902 13.067 1.00 93.75 83 VAL A O 1
ATOM 650 N N . HIS A 1 84 ? -0.384 -0.953 12.892 1.00 93.06 84 HIS A N 1
ATOM 651 C CA . HIS A 1 84 ? -0.939 -1.002 14.245 1.00 93.06 84 HIS A CA 1
ATOM 652 C C . HIS A 1 84 ? -1.735 -2.292 14.482 1.00 93.06 84 HIS A C 1
ATOM 654 O O . HIS A 1 84 ? -1.487 -3.004 15.452 1.00 93.06 84 HIS A O 1
ATOM 660 N N . GLN A 1 85 ? -2.653 -2.635 13.574 1.00 92.50 85 GLN A N 1
ATOM 661 C CA . GLN A 1 85 ? -3.451 -3.859 13.694 1.00 92.50 85 GLN A CA 1
ATOM 662 C C . GLN A 1 85 ? -2.602 -5.126 13.559 1.00 92.50 85 GLN A C 1
ATOM 664 O O . GLN A 1 85 ? -2.852 -6.109 14.250 1.00 92.50 85 GLN A O 1
ATOM 669 N N . THR A 1 86 ? -1.564 -5.106 12.724 1.00 95.50 86 THR A N 1
ATOM 670 C CA . THR A 1 86 ? -0.627 -6.231 12.605 1.00 95.50 86 THR A CA 1
ATOM 671 C C . THR A 1 86 ? 0.114 -6.472 13.923 1.00 95.50 86 THR A C 1
ATOM 673 O O . THR A 1 86 ? 0.261 -7.615 14.349 1.00 95.50 86 THR A O 1
ATOM 676 N N . LEU A 1 87 ? 0.549 -5.407 14.605 1.00 93.62 87 LEU A N 1
ATOM 677 C CA . LEU A 1 87 ? 1.232 -5.502 15.900 1.00 93.62 87 LEU A CA 1
ATOM 678 C C . LEU A 1 87 ? 0.290 -5.905 17.046 1.00 93.62 87 LEU A C 1
ATOM 680 O O . LEU A 1 87 ? 0.722 -6.605 17.971 1.00 93.62 87 LEU A O 1
ATOM 684 N N . GLU A 1 88 ? -0.973 -5.479 16.978 1.00 93.38 88 GLU A N 1
ATOM 685 C CA . GLU A 1 88 ? -2.034 -5.810 17.933 1.00 93.38 88 GLU A CA 1
ATOM 686 C C . GLU A 1 88 ? -2.447 -7.284 17.820 1.00 93.38 88 GLU A C 1
ATOM 688 O O . GLU A 1 88 ? -2.394 -8.013 18.809 1.00 93.38 88 GLU A O 1
ATOM 693 N N . TYR A 1 89 ? -2.785 -7.743 16.610 1.00 93.50 89 TYR A N 1
ATOM 694 C CA . TYR A 1 89 ? -3.322 -9.086 16.377 1.00 93.50 89 TYR A CA 1
ATOM 695 C C . TYR A 1 89 ? -2.260 -10.164 16.135 1.00 93.50 89 TYR A C 1
ATOM 697 O O . TYR A 1 89 ? -2.588 -11.339 16.254 1.00 93.50 89 TYR A O 1
ATOM 705 N N . LYS A 1 90 ? -1.013 -9.790 15.803 1.00 94.75 90 LYS A N 1
ATOM 706 C CA . LYS A 1 90 ? 0.115 -10.702 15.510 1.00 94.75 90 LYS A CA 1
ATOM 707 C C . LYS A 1 90 ? -0.299 -11.919 14.665 1.00 94.75 90 LYS A C 1
ATOM 709 O O . LYS A 1 90 ? -0.209 -13.051 15.135 1.00 94.75 90 LYS A O 1
ATOM 714 N N . PRO A 1 91 ? -0.776 -11.700 13.430 1.00 94.88 91 PRO A N 1
ATOM 715 C CA . PRO A 1 91 ? -1.255 -12.789 12.591 1.00 94.88 91 PRO A CA 1
ATOM 716 C C . PRO A 1 91 ? -0.116 -13.740 12.203 1.00 94.88 91 PRO A C 1
ATOM 718 O O . PRO A 1 91 ? 0.971 -13.293 11.837 1.00 94.88 91 PRO A O 1
ATOM 721 N N . ASP A 1 92 ? -0.405 -15.043 12.169 1.00 94.69 92 ASP A N 1
ATOM 722 C CA . ASP A 1 92 ? 0.550 -16.069 11.718 1.00 94.69 92 ASP A CA 1
ATOM 723 C C . ASP A 1 92 ? 0.938 -15.903 10.238 1.00 94.69 92 ASP A C 1
ATOM 725 O O . ASP A 1 92 ? 2.034 -16.271 9.818 1.00 94.69 92 ASP A O 1
ATOM 729 N N . ASN A 1 93 ? 0.035 -15.332 9.430 1.00 95.50 93 ASN A N 1
ATOM 730 C CA . ASN A 1 93 ? 0.272 -15.033 8.022 1.00 95.50 93 ASN A CA 1
ATOM 731 C C . ASN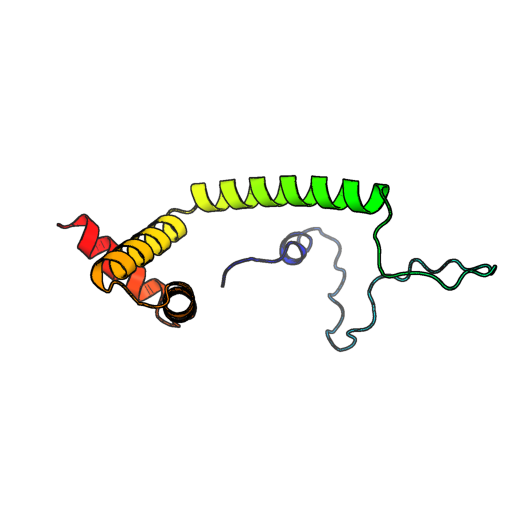 A 1 93 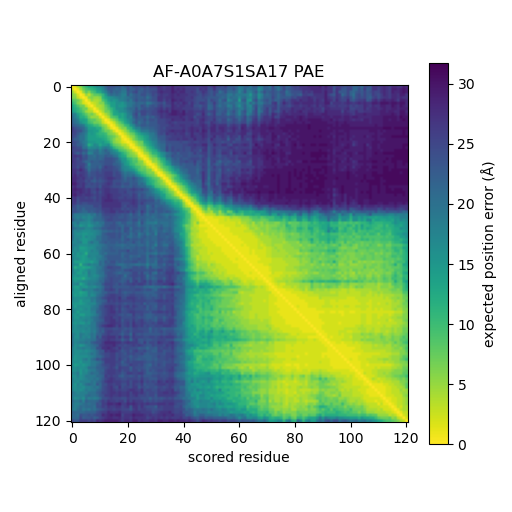? -0.067 -13.573 7.704 1.00 95.50 93 ASN A C 1
ATOM 733 O O . ASN A 1 93 ? -1.223 -13.207 7.473 1.00 95.50 93 AS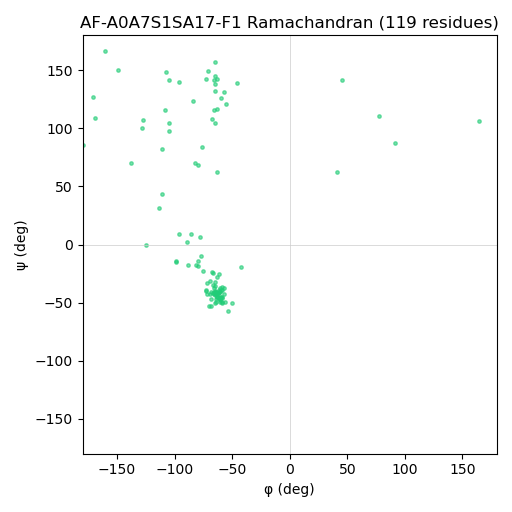N A O 1
ATOM 737 N N . ILE A 1 94 ? 0.981 -12.754 7.641 1.00 94.50 94 ILE A N 1
ATOM 738 C CA . ILE A 1 94 ? 0.891 -11.313 7.385 1.00 94.50 94 ILE A CA 1
ATOM 739 C C . ILE A 1 94 ? 0.350 -11.019 5.980 1.00 94.50 94 ILE A C 1
ATOM 741 O O . ILE A 1 94 ? -0.406 -10.069 5.811 1.00 94.50 94 ILE A O 1
ATOM 745 N N . LEU A 1 95 ? 0.686 -11.831 4.972 1.00 94.62 95 LEU A N 1
ATOM 746 C CA . LEU A 1 95 ? 0.241 -11.600 3.591 1.00 94.62 95 LEU A CA 1
ATOM 747 C C . LEU A 1 95 ? -1.260 -11.830 3.439 1.00 94.62 95 LEU A C 1
ATOM 749 O O . LEU A 1 95 ? -1.949 -11.030 2.811 1.00 94.62 95 LEU A O 1
ATOM 753 N N . ARG A 1 96 ? -1.777 -12.897 4.056 1.00 94.00 96 ARG A N 1
ATOM 754 C CA . ARG A 1 96 ? -3.219 -13.152 4.088 1.00 94.00 96 ARG A CA 1
ATOM 755 C C . ARG A 1 96 ? -3.951 -12.039 4.836 1.00 94.00 96 ARG A C 1
ATOM 757 O O . ARG A 1 96 ? -4.951 -11.539 4.338 1.00 94.00 96 ARG A O 1
ATOM 764 N N . PHE A 1 97 ? -3.405 -11.607 5.971 1.00 95.19 97 PHE A N 1
ATOM 765 C CA . PHE A 1 97 ? -3.947 -10.485 6.733 1.00 95.19 97 PHE A CA 1
ATOM 766 C C . PHE A 1 97 ? -3.953 -9.175 5.929 1.00 95.19 97 PHE A C 1
ATOM 768 O O . PHE A 1 97 ? -4.939 -8.445 5.956 1.00 95.19 97 PHE A O 1
ATOM 775 N N . ALA A 1 98 ? -2.891 -8.896 5.169 1.00 94.50 98 ALA A N 1
ATOM 776 C CA . ALA A 1 98 ? -2.826 -7.750 4.267 1.00 94.50 98 ALA A CA 1
ATOM 777 C C . ALA A 1 98 ? -3.883 -7.837 3.163 1.00 94.50 98 ALA A C 1
ATOM 779 O O . ALA A 1 98 ? -4.573 -6.852 2.916 1.00 94.50 98 ALA A O 1
ATOM 780 N N . GLY A 1 99 ? -4.038 -9.008 2.536 1.00 94.12 99 GLY A N 1
ATOM 781 C CA . GLY A 1 99 ? -5.081 -9.254 1.543 1.00 94.12 99 GLY A CA 1
ATOM 782 C C . GLY A 1 99 ? -6.455 -8.906 2.103 1.00 94.12 99 GLY A C 1
ATOM 783 O O . GLY A 1 99 ? -7.101 -7.993 1.599 1.00 94.12 99 GLY A O 1
ATOM 784 N N . ASP A 1 100 ? -6.828 -9.540 3.215 1.00 93.88 100 ASP A N 1
ATOM 785 C CA . ASP A 1 100 ? -8.108 -9.302 3.881 1.00 93.88 100 ASP A CA 1
ATOM 786 C C . ASP A 1 100 ? -8.276 -7.829 4.292 1.00 93.88 100 ASP A C 1
ATOM 788 O O . ASP A 1 100 ? -9.362 -7.275 4.153 1.00 93.88 100 ASP A O 1
ATOM 792 N N . PHE A 1 101 ? -7.220 -7.161 4.763 1.00 93.56 101 PHE A N 1
ATOM 793 C CA . PHE A 1 101 ? -7.272 -5.757 5.167 1.00 93.56 101 PHE A CA 1
ATOM 794 C C . PHE A 1 101 ? -7.483 -4.808 3.978 1.00 93.56 101 PHE A C 1
ATOM 796 O O . PHE A 1 101 ? -8.403 -3.991 4.008 1.00 93.56 101 PHE A O 1
ATOM 803 N N . PHE A 1 102 ? -6.665 -4.903 2.926 1.00 92.88 102 PHE A N 1
ATOM 804 C CA . PHE A 1 102 ? -6.675 -3.950 1.810 1.00 92.88 102 PHE A CA 1
ATOM 805 C C . PHE A 1 102 ? -7.801 -4.196 0.796 1.00 92.88 102 PHE A C 1
ATOM 807 O O . PHE A 1 102 ? -8.152 -3.278 0.055 1.00 92.88 102 PHE A O 1
ATOM 814 N N . THR A 1 103 ? -8.410 -5.387 0.764 1.00 93.06 103 THR A N 1
ATOM 815 C CA . THR A 1 103 ? -9.564 -5.665 -0.113 1.00 93.06 103 THR A CA 1
ATOM 816 C C . THR A 1 103 ? -10.915 -5.355 0.528 1.00 93.06 103 THR A C 1
ATOM 818 O O . THR A 1 103 ? -11.958 -5.592 -0.082 1.00 93.06 103 THR A O 1
ATOM 821 N N . ARG A 1 104 ? -10.936 -4.836 1.759 1.00 90.94 104 ARG A N 1
ATOM 822 C CA . ARG A 1 104 ? -12.180 -4.522 2.462 1.00 90.94 104 ARG A CA 1
ATOM 823 C C . ARG A 1 104 ? -12.975 -3.411 1.772 1.00 90.94 104 ARG A C 1
ATOM 825 O O . ARG A 1 104 ? -12.427 -2.337 1.517 1.00 90.94 104 ARG A O 1
ATOM 832 N N . PRO A 1 105 ? -14.289 -3.595 1.554 1.00 88.31 105 PRO A N 1
ATOM 833 C CA . PRO A 1 105 ? -15.131 -2.555 0.965 1.00 88.31 105 PRO A CA 1
ATOM 834 C C . PRO A 1 105 ? -15.279 -1.333 1.887 1.00 88.31 105 PRO A C 1
ATOM 836 O O . PRO A 1 105 ? -15.520 -0.225 1.415 1.00 88.31 105 PRO A O 1
ATOM 839 N N . ASP A 1 106 ? -15.106 -1.518 3.199 1.00 89.62 106 ASP A N 1
ATOM 840 C CA . ASP A 1 106 ? -15.213 -0.482 4.229 1.00 89.62 106 ASP A CA 1
ATOM 841 C C . ASP A 1 106 ? -13.860 0.137 4.630 1.00 89.62 106 ASP A C 1
ATOM 843 O O . ASP A 1 106 ? -13.801 0.914 5.588 1.00 89.62 106 ASP A O 1
ATOM 847 N N . LEU A 1 107 ? -12.778 -0.168 3.901 1.00 88.25 107 LEU A N 1
ATOM 848 C CA . LEU A 1 107 ? -11.403 0.200 4.255 1.00 88.25 107 LEU A CA 1
ATOM 849 C C . LEU A 1 107 ? -11.248 1.688 4.598 1.00 88.25 107 LEU A C 1
ATOM 851 O O . LEU A 1 107 ? -10.735 2.025 5.662 1.00 88.25 107 LEU A O 1
ATOM 855 N N . TYR A 1 108 ? -11.745 2.585 3.744 1.00 84.25 108 TYR A N 1
ATOM 856 C CA . TYR A 1 108 ? -11.628 4.033 3.957 1.00 84.25 108 TYR A CA 1
ATOM 857 C C . TYR A 1 108 ? -12.331 4.515 5.227 1.00 84.25 108 TYR A C 1
ATOM 859 O O . TYR A 1 108 ? -11.793 5.345 5.961 1.00 84.25 108 TYR A O 1
ATOM 867 N N . ALA A 1 109 ? -13.526 3.992 5.507 1.00 85.81 109 ALA A N 1
ATOM 868 C CA . ALA A 1 109 ? -14.269 4.347 6.709 1.00 85.81 109 ALA A CA 1
ATOM 869 C C . ALA A 1 109 ? -13.565 3.816 7.969 1.00 85.81 109 ALA A C 1
ATOM 871 O O . ALA A 1 109 ? -13.457 4.532 8.967 1.00 85.81 109 ALA A O 1
ATOM 872 N N . CYS A 1 110 ? -13.038 2.589 7.902 1.00 83.75 110 CYS A N 1
ATOM 873 C CA . CYS A 1 110 ? -12.298 1.957 8.990 1.00 8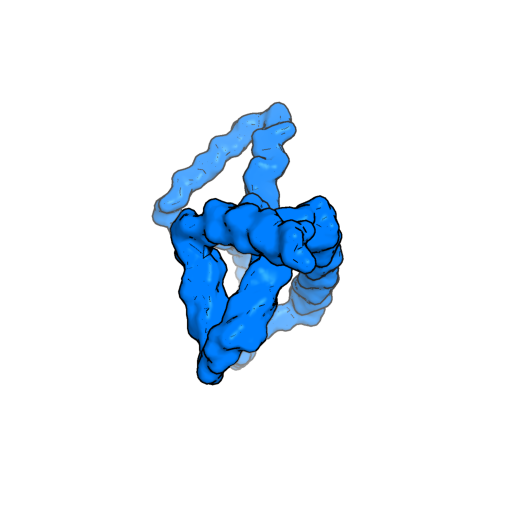3.75 110 CYS A CA 1
ATOM 874 C C . CYS A 1 110 ? -11.001 2.712 9.314 1.00 83.75 110 CYS A C 1
ATOM 876 O O . CYS A 1 110 ? -10.777 3.061 10.474 1.00 83.75 110 CYS A O 1
ATOM 878 N N . VAL A 1 111 ? -10.193 3.025 8.296 1.00 85.75 111 VAL A N 1
ATOM 879 C CA . VAL A 1 111 ? -8.936 3.772 8.444 1.00 85.75 111 VAL A CA 1
ATOM 880 C C . VAL A 1 111 ? -9.210 5.152 9.021 1.00 85.75 111 VAL A C 1
ATOM 882 O O . VAL A 1 111 ? -8.623 5.497 10.037 1.00 85.75 111 VAL A O 1
ATOM 885 N N . LYS A 1 112 ? -10.168 5.906 8.469 1.00 84.56 112 LYS A N 1
ATOM 886 C CA . LYS A 1 112 ? -10.503 7.244 8.980 1.00 84.56 112 LYS A CA 1
ATOM 887 C C . LYS A 1 112 ? -10.892 7.222 10.461 1.00 84.56 112 LYS A C 1
ATOM 889 O O . LYS A 1 112 ? -10.452 8.078 11.222 1.00 84.56 112 LYS A O 1
ATOM 894 N N . LYS A 1 113 ? -11.691 6.235 10.882 1.00 85.62 113 LYS A N 1
ATOM 895 C CA . LYS A 1 113 ? -12.076 6.065 12.289 1.00 85.62 113 LYS A CA 1
ATOM 896 C C . LYS A 1 113 ? -10.867 5.723 13.169 1.00 85.62 113 LYS A C 1
ATOM 898 O O . LYS A 1 113 ? -10.658 6.377 14.185 1.00 85.62 113 LYS A O 1
ATOM 903 N N . LYS A 1 114 ? -10.069 4.728 12.772 1.00 81.06 114 LYS A N 1
ATOM 904 C CA . LYS A 1 114 ? -8.901 4.255 13.533 1.00 81.06 114 LYS A CA 1
ATOM 905 C C . LYS A 1 114 ? -7.797 5.308 13.631 1.00 81.06 114 LYS A C 1
ATOM 907 O O . LYS A 1 114 ? -7.204 5.447 14.692 1.00 81.06 114 LYS A O 1
ATOM 912 N N . THR A 1 115 ? -7.557 6.087 12.582 1.00 83.75 115 THR A N 1
ATOM 913 C CA . THR A 1 115 ? -6.592 7.196 12.607 1.00 83.75 115 THR A CA 1
ATOM 914 C C . THR A 1 115 ? -6.983 8.260 13.636 1.00 83.75 115 THR A C 1
ATOM 916 O O . THR A 1 115 ? -6.129 8.739 14.378 1.00 83.75 115 THR A O 1
ATOM 919 N N . GLU A 1 116 ? -8.273 8.596 13.746 1.00 80.94 116 GLU A N 1
ATOM 920 C CA . GLU A 1 116 ? -8.760 9.533 14.769 1.00 80.94 116 GLU A CA 1
ATOM 921 C C . GLU A 1 116 ? -8.675 8.965 16.195 1.00 80.94 116 GLU A C 1
ATOM 923 O O . GLU A 1 116 ? -8.462 9.726 17.136 1.00 80.94 116 GLU A O 1
ATOM 928 N N . GLU A 1 117 ? -8.821 7.649 16.371 1.00 77.50 117 GLU A N 1
ATOM 929 C CA . GLU A 1 117 ? -8.618 6.976 17.663 1.00 77.50 117 GLU A CA 1
ATOM 930 C C . GLU A 1 117 ? -7.139 7.006 18.078 1.00 77.50 117 GLU A C 1
ATOM 932 O O . GLU A 1 117 ? -6.829 7.398 19.200 1.00 77.50 117 GLU A O 1
ATOM 937 N N . VAL A 1 118 ? -6.226 6.679 17.158 1.00 73.19 118 VAL A N 1
ATOM 938 C CA . VAL A 1 118 ? -4.772 6.672 17.403 1.00 73.19 118 VAL A CA 1
ATOM 939 C C . VAL A 1 118 ? -4.232 8.076 17.693 1.00 73.19 118 VAL A C 1
ATOM 941 O O . VAL A 1 118 ? -3.303 8.216 18.475 1.00 73.19 118 VAL A O 1
ATOM 944 N N . ARG A 1 119 ? -4.815 9.130 17.106 1.00 72.06 119 ARG A N 1
ATOM 945 C CA . ARG A 1 119 ? -4.376 10.520 17.329 1.00 72.06 119 ARG A CA 1
ATOM 946 C C . ARG A 1 119 ? -4.883 11.133 18.643 1.00 72.06 119 ARG A C 1
ATOM 948 O O . ARG A 1 119 ? -4.425 12.209 19.020 1.00 72.06 119 ARG A O 1
ATOM 955 N N . LYS A 1 120 ? -5.870 10.509 19.293 1.00 63.38 120 LYS A N 1
ATOM 956 C CA . LYS A 1 120 ? -6.483 10.997 20.543 1.00 63.38 120 LYS A CA 1
ATOM 957 C C . LYS A 1 120 ? -5.936 10.331 21.808 1.00 63.38 120 LYS A C 1
ATOM 959 O O . LYS A 1 120 ? -6.239 10.829 22.890 1.00 63.38 120 LYS A O 1
ATOM 964 N N . GLY A 1 121 ? -5.212 9.221 21.674 1.00 52.25 121 GLY A N 1
ATOM 965 C CA . GLY A 1 121 ? -4.470 8.578 22.765 1.00 52.25 121 GLY A CA 1
ATOM 966 C C . GLY A 1 121 ? -3.069 9.149 22.893 1.00 52.25 121 GLY A C 1
ATOM 967 O O . GLY A 1 121 ? -2.576 9.177 24.039 1.00 52.25 121 GLY A O 1
#

Radius of gyration: 22.48 Å; Cα contacts (8 Å, |Δi|>4): 21; chains: 1; bounding box: 35×42×67 Å